Protein AF-A0AAD7ILQ7-F1 (afdb_monomer)

Mean predicted aligned error: 7.78 Å

Foldseek 3Di:
DDDDDDDDPPDLPCPCVVPPPPDAFAPVVLLVVLLVLLVLQLAQHPLQPSHHDPVQSCCCVVVVDGVVVVPDDGDPDDNDPVSSVVSSVVCVVVNPDDGPDHDDWDDPDVPDTD

Secondary structure (DSSP, 8-state):
--------S-----HHHHH-TT----HHHHHHHHHHHHHHHHHSS-TTT----HHHHHHHHHHSS--TTTT----SSPP-HHHHHHHHHHHHHTS----S------EEETTEE-

Structure (mmCIF, N/CA/C/O backbone):
data_AF-A0AAD7ILQ7-F1
#
_entry.id   AF-A0AAD7ILQ7-F1
#
loop_
_atom_site.group_PDB
_atom_site.id
_atom_site.type_symbol
_atom_site.label_atom_id
_atom_site.label_alt_id
_atom_site.label_comp_id
_atom_site.label_asym_id
_atom_site.label_entity_id
_atom_site.label_seq_id
_atom_site.pdbx_PDB_ins_code
_atom_site.Cartn_x
_atom_site.Cartn_y
_atom_site.Cartn_z
_atom_site.occupancy
_atom_site.B_iso_or_equiv
_atom_site.auth_seq_id
_atom_site.auth_comp_id
_atom_site.auth_asym_id
_atom_site.auth_atom_id
_atom_site.pdbx_PDB_model_num
ATOM 1 N N . MET A 1 1 ? 18.302 -33.606 17.276 1.00 33.81 1 MET A N 1
ATOM 2 C CA . MET A 1 1 ? 18.986 -32.452 17.906 1.00 33.81 1 MET A CA 1
ATOM 3 C C . MET A 1 1 ? 19.816 -31.804 16.809 1.00 33.81 1 MET A C 1
ATOM 5 O O . MET A 1 1 ? 20.534 -32.543 16.161 1.00 33.81 1 MET A O 1
ATOM 9 N N . GLN A 1 2 ? 19.741 -30.528 16.449 1.00 31.45 2 GLN A N 1
ATOM 10 C CA . GLN A 1 2 ? 19.143 -29.335 17.047 1.00 31.45 2 GLN A CA 1
ATOM 11 C C . GLN A 1 2 ? 19.063 -28.285 15.910 1.00 31.45 2 GLN A C 1
ATOM 13 O O . GLN A 1 2 ? 20.000 -28.164 15.128 1.00 31.45 2 GLN A O 1
ATOM 18 N N . ARG A 1 3 ? 17.969 -27.529 15.820 1.00 46.41 3 ARG A N 1
ATOM 19 C CA . ARG A 1 3 ? 17.893 -26.176 15.216 1.00 46.41 3 ARG A CA 1
ATOM 20 C C . ARG A 1 3 ? 17.787 -25.197 16.416 1.00 46.41 3 ARG A C 1
ATOM 22 O O . ARG A 1 3 ? 17.187 -25.670 17.387 1.00 46.41 3 ARG A O 1
ATOM 29 N N . PRO A 1 4 ? 18.189 -23.895 16.438 1.00 62.78 4 PRO A N 1
ATOM 30 C CA . PRO A 1 4 ? 18.890 -22.944 15.526 1.00 62.78 4 PRO A CA 1
ATOM 31 C C . PRO A 1 4 ? 20.065 -22.215 16.293 1.00 62.78 4 PRO A C 1
ATOM 33 O O . PRO A 1 4 ? 20.644 -22.938 17.106 1.00 62.78 4 PRO A O 1
ATOM 36 N N . PRO A 1 5 ? 20.494 -20.918 16.116 1.00 47.28 5 PRO A N 1
ATOM 37 C CA . PRO A 1 5 ? 19.736 -19.640 15.988 1.00 47.28 5 PRO A CA 1
ATOM 38 C C . PRO A 1 5 ? 20.143 -18.711 14.805 1.00 47.28 5 PRO A C 1
ATOM 40 O O . PRO A 1 5 ? 21.289 -18.672 14.374 1.00 47.28 5 PRO A O 1
ATOM 43 N N . ASP A 1 6 ? 19.168 -17.944 14.311 1.00 43.38 6 ASP A N 1
ATOM 44 C CA . ASP A 1 6 ? 19.284 -16.596 13.724 1.00 43.38 6 ASP A CA 1
ATOM 45 C C . ASP A 1 6 ? 20.265 -16.356 12.562 1.00 43.38 6 ASP A C 1
ATOM 47 O O . ASP A 1 6 ? 21.294 -15.692 12.688 1.00 43.38 6 ASP A O 1
ATOM 51 N N . THR A 1 7 ? 19.875 -16.779 11.357 1.00 41.81 7 THR A N 1
ATOM 52 C CA . THR A 1 7 ? 20.405 -16.168 10.130 1.00 41.81 7 THR A CA 1
ATOM 53 C C . THR A 1 7 ? 19.629 -14.885 9.848 1.00 41.81 7 THR A C 1
ATOM 55 O O . THR A 1 7 ? 18.550 -14.916 9.268 1.00 41.81 7 THR A O 1
ATOM 58 N N . LEU A 1 8 ? 20.183 -13.783 10.355 1.00 40.56 8 LEU A N 1
ATOM 59 C CA . LEU A 1 8 ? 20.241 -12.456 9.737 1.00 40.56 8 LEU A CA 1
ATOM 60 C C . LEU A 1 8 ? 19.061 -12.075 8.826 1.00 40.56 8 LEU A C 1
ATOM 62 O O . LEU A 1 8 ? 18.942 -12.522 7.686 1.00 40.56 8 LEU A O 1
ATOM 66 N N . CYS A 1 9 ? 18.263 -11.124 9.306 1.00 32.97 9 CYS A N 1
ATOM 67 C CA . CYS A 1 9 ? 17.429 -10.259 8.482 1.00 32.97 9 CYS A CA 1
ATOM 68 C C . CYS A 1 9 ? 18.305 -9.467 7.490 1.00 32.97 9 CYS A C 1
ATOM 70 O O . CYS A 1 9 ? 18.649 -8.320 7.745 1.00 32.97 9 CYS A O 1
ATOM 72 N N . THR A 1 10 ? 18.685 -10.079 6.370 1.00 33.31 10 THR A N 1
ATOM 73 C CA . THR A 1 10 ? 19.250 -9.404 5.193 1.00 33.31 10 THR A CA 1
ATOM 74 C C . THR A 1 10 ? 18.723 -10.081 3.933 1.00 33.31 10 THR A C 1
ATOM 76 O O . THR A 1 10 ? 19.450 -10.799 3.257 1.00 33.31 10 THR A O 1
ATOM 79 N N . THR A 1 11 ? 17.440 -9.895 3.632 1.00 36.75 11 THR A N 1
ATOM 80 C CA . THR A 1 11 ? 16.940 -9.991 2.253 1.00 36.75 11 THR A CA 1
ATOM 81 C C . THR A 1 11 ? 15.775 -9.018 2.117 1.00 36.75 11 THR A C 1
ATOM 83 O O . THR A 1 11 ? 14.635 -9.348 2.441 1.00 36.75 11 THR A O 1
ATOM 86 N N . ASP A 1 12 ? 16.058 -7.796 1.663 1.00 42.38 12 ASP A N 1
ATOM 87 C CA . ASP A 1 12 ? 15.041 -6.978 1.002 1.00 42.38 12 ASP A CA 1
ATOM 88 C C . ASP A 1 12 ? 14.476 -7.856 -0.114 1.00 42.38 12 ASP A C 1
ATOM 90 O O . ASP A 1 12 ? 15.229 -8.279 -0.987 1.00 42.38 12 ASP A O 1
ATOM 94 N N . SER A 1 13 ? 13.213 -8.274 -0.021 1.00 48.84 13 SER A N 1
ATOM 95 C CA . SER A 1 13 ? 12.695 -9.325 -0.899 1.00 48.84 13 SER A CA 1
ATOM 96 C C . SER A 1 13 ? 12.658 -8.829 -2.353 1.00 48.84 13 SER A C 1
ATOM 98 O O . SER A 1 13 ? 11.776 -8.040 -2.703 1.00 48.84 13 SER A O 1
ATOM 100 N N . PRO A 1 14 ? 13.565 -9.293 -3.235 1.00 66.81 14 PRO A N 1
ATOM 101 C CA . PRO A 1 14 ? 13.706 -8.801 -4.590 1.00 66.81 14 PRO A CA 1
ATOM 102 C C . PRO A 1 14 ? 12.970 -9.751 -5.542 1.00 66.81 14 PRO A C 1
ATOM 104 O O . PRO A 1 14 ? 13.487 -10.053 -6.604 1.00 66.81 14 PRO A O 1
ATOM 107 N N . ILE A 1 15 ? 11.804 -10.309 -5.177 1.00 80.62 15 ILE A N 1
ATOM 108 C CA . ILE A 1 15 ? 11.181 -11.401 -5.961 1.00 80.62 15 ILE A CA 1
ATOM 109 C C . ILE A 1 15 ? 10.945 -10.968 -7.409 1.00 80.62 15 ILE A C 1
ATOM 111 O O . ILE A 1 15 ? 11.383 -11.657 -8.327 1.00 80.62 15 ILE A O 1
ATOM 115 N N . SER A 1 16 ? 10.333 -9.802 -7.630 1.00 87.62 16 SER A N 1
ATOM 116 C CA . SER A 1 16 ? 10.159 -9.271 -8.985 1.00 87.62 16 SER A CA 1
ATOM 117 C C . SER A 1 16 ? 11.500 -8.960 -9.657 1.00 87.62 16 SER A C 1
ATOM 119 O O . SER A 1 16 ? 11.643 -9.236 -10.839 1.00 87.62 16 SER A O 1
ATOM 121 N N . LEU A 1 17 ? 12.502 -8.460 -8.923 1.00 88.12 17 LEU A N 1
ATOM 122 C CA . LEU A 1 17 ? 13.847 -8.209 -9.470 1.00 88.12 17 LEU A CA 1
ATOM 123 C C . LEU A 1 17 ? 14.548 -9.511 -9.895 1.00 88.12 17 LEU A C 1
ATOM 125 O O . LEU A 1 17 ? 15.270 -9.536 -10.882 1.00 88.12 17 LEU A O 1
ATOM 129 N N . ALA A 1 18 ? 14.325 -10.596 -9.156 1.00 88.94 18 ALA A N 1
ATOM 130 C CA . ALA A 1 18 ? 14.941 -11.896 -9.378 1.00 88.94 18 ALA A CA 1
ATOM 131 C C . ALA A 1 18 ? 14.229 -12.728 -10.454 1.00 88.94 18 ALA A C 1
ATOM 133 O O . ALA A 1 18 ? 14.818 -13.670 -10.978 1.00 88.94 18 ALA A O 1
ATOM 134 N N . THR A 1 19 ? 12.963 -12.428 -10.759 1.00 92.19 19 THR A N 1
ATOM 135 C CA . THR A 1 19 ? 12.118 -13.293 -11.602 1.00 92.19 19 THR A CA 1
ATOM 136 C C . THR A 1 19 ? 11.534 -12.601 -12.828 1.00 92.19 19 THR A C 1
ATOM 138 O O . THR A 1 19 ? 11.151 -13.290 -13.771 1.00 92.19 19 THR A O 1
ATOM 141 N N . ASN A 1 20 ? 11.486 -11.265 -12.857 1.00 89.94 20 ASN A N 1
ATOM 142 C CA . ASN A 1 20 ? 10.992 -10.504 -13.997 1.00 89.94 20 ASN A CA 1
ATOM 143 C C . ASN A 1 20 ? 12.149 -9.767 -14.699 1.00 89.94 20 ASN A C 1
ATOM 145 O O . ASN A 1 20 ? 12.580 -8.720 -14.212 1.00 89.94 20 ASN A O 1
ATOM 149 N N . PRO A 1 21 ? 12.624 -10.250 -15.864 1.00 89.88 21 PRO A N 1
ATOM 150 C CA . PRO A 1 21 ? 13.683 -9.575 -16.617 1.00 89.88 21 PRO A CA 1
ATOM 151 C C . PRO A 1 21 ? 13.251 -8.210 -17.182 1.00 89.88 21 PRO A C 1
ATOM 153 O O . PRO A 1 21 ? 14.106 -7.400 -17.520 1.00 89.88 21 PRO A O 1
ATOM 156 N N . ASN A 1 22 ? 11.944 -7.938 -17.257 1.00 88.75 22 ASN A N 1
ATOM 157 C CA . ASN A 1 22 ? 11.361 -6.697 -17.773 1.00 88.75 22 ASN A CA 1
ATOM 158 C C . ASN A 1 22 ? 10.717 -5.882 -16.640 1.00 88.75 22 ASN A C 1
ATOM 160 O O . ASN A 1 22 ? 9.572 -5.440 -16.747 1.00 88.75 22 ASN A O 1
ATOM 164 N N . ILE A 1 23 ? 11.398 -5.769 -15.500 1.00 87.81 23 ILE A N 1
ATOM 165 C CA . ILE A 1 23 ? 10.835 -5.098 -14.330 1.00 87.81 23 ILE A CA 1
ATOM 166 C C . ILE A 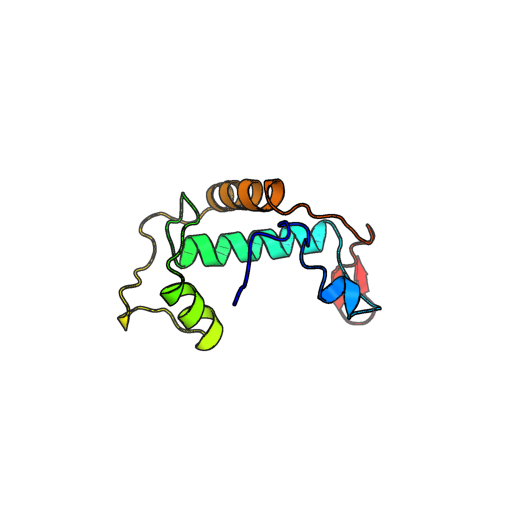1 23 ? 10.710 -3.581 -14.527 1.00 87.81 23 ILE A C 1
ATOM 168 O O . ILE A 1 23 ? 11.660 -2.892 -14.903 1.00 87.81 23 ILE A O 1
ATOM 172 N N . THR A 1 24 ? 9.539 -3.050 -14.168 1.00 88.56 24 THR A N 1
ATOM 173 C CA . THR A 1 24 ? 9.336 -1.612 -13.985 1.00 88.56 24 THR A CA 1
ATOM 174 C C . THR A 1 24 ? 9.399 -1.252 -12.501 1.00 88.56 24 THR A C 1
ATOM 176 O O . THR A 1 24 ? 8.495 -1.604 -11.747 1.00 88.56 24 THR A O 1
ATOM 179 N N . ASN A 1 25 ? 10.482 -0.602 -12.064 1.00 88.38 25 ASN A N 1
ATOM 180 C CA . ASN A 1 25 ? 10.685 -0.182 -10.673 1.00 88.38 25 ASN A CA 1
ATOM 181 C C . ASN A 1 25 ? 11.408 1.175 -10.629 1.00 88.38 25 ASN A C 1
ATOM 183 O O . ASN A 1 25 ? 12.634 1.252 -10.503 1.00 88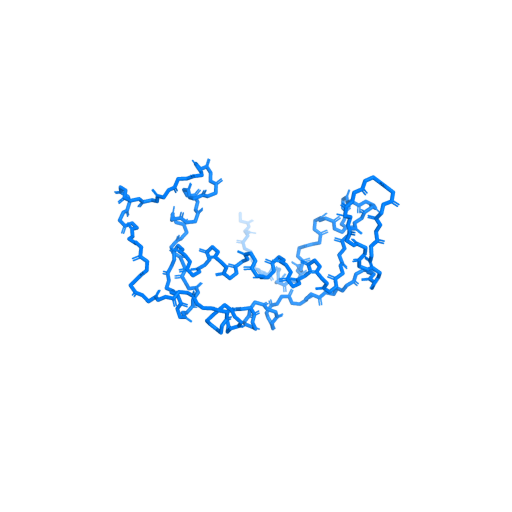.38 25 ASN A O 1
ATOM 187 N N . THR A 1 26 ? 10.623 2.242 -10.770 1.00 89.44 26 THR A N 1
ATOM 188 C CA . THR A 1 26 ? 11.085 3.639 -10.766 1.00 89.44 26 THR A CA 1
ATOM 189 C C . THR A 1 26 ? 10.552 4.389 -9.537 1.00 89.44 26 THR A C 1
ATOM 191 O O . THR A 1 26 ? 9.721 3.833 -8.804 1.00 89.44 26 THR A O 1
ATOM 194 N N . PRO A 1 27 ? 11.010 5.629 -9.266 1.00 90.00 27 PRO A N 1
ATOM 195 C CA . PRO A 1 27 ? 10.458 6.454 -8.190 1.00 90.00 27 PRO A CA 1
ATOM 196 C C . PRO A 1 27 ? 8.930 6.592 -8.247 1.00 90.00 27 PRO A C 1
ATOM 198 O O . PRO A 1 27 ? 8.281 6.497 -7.204 1.00 90.00 27 PRO A O 1
ATOM 201 N N . LYS A 1 28 ? 8.334 6.705 -9.439 1.00 89.50 28 LYS A N 1
ATOM 202 C CA . LYS A 1 28 ? 6.876 6.685 -9.632 1.00 89.50 28 LYS A CA 1
ATOM 203 C C . LYS A 1 28 ? 6.221 5.393 -9.150 1.00 89.50 28 LYS A C 1
ATOM 205 O O . LYS A 1 28 ? 5.267 5.468 -8.377 1.00 89.50 28 LYS A O 1
ATOM 210 N N . GLU A 1 29 ? 6.678 4.207 -9.571 1.00 90.56 29 GLU A N 1
ATOM 211 C CA . GLU A 1 29 ? 6.079 2.946 -9.092 1.00 90.56 29 GLU A CA 1
ATOM 212 C C . GLU A 1 29 ? 6.260 2.786 -7.585 1.00 90.56 29 GLU A C 1
ATOM 214 O O . GLU A 1 29 ? 5.384 2.240 -6.914 1.00 90.56 29 GLU A O 1
ATOM 219 N N . PHE A 1 30 ? 7.374 3.268 -7.038 1.00 92.62 30 PHE A N 1
ATOM 220 C CA . PHE A 1 30 ? 7.597 3.242 -5.602 1.00 92.62 30 PHE A CA 1
ATOM 221 C C . PHE A 1 30 ? 6.633 4.159 -4.847 1.00 92.62 30 PHE A C 1
ATOM 223 O O . PHE A 1 30 ? 6.021 3.713 -3.874 1.00 92.62 30 PHE A O 1
ATOM 230 N N . LEU A 1 31 ? 6.419 5.386 -5.328 1.00 92.75 31 LEU A N 1
ATOM 231 C CA . LEU A 1 31 ? 5.416 6.299 -4.783 1.00 92.75 31 LEU A CA 1
ATOM 232 C C . LEU A 1 31 ? 4.014 5.675 -4.836 1.00 92.75 31 LEU A C 1
ATOM 234 O O . LEU A 1 31 ? 3.316 5.652 -3.824 1.00 92.75 31 LEU A O 1
ATOM 238 N N . LEU A 1 32 ? 3.614 5.114 -5.983 1.00 93.56 32 LEU A N 1
ATOM 239 C CA . LEU A 1 32 ? 2.294 4.497 -6.158 1.00 93.56 32 LEU A CA 1
ATOM 240 C C . LEU A 1 32 ? 2.084 3.302 -5.222 1.00 93.56 32 LEU A C 1
ATOM 242 O O . LEU A 1 32 ? 1.093 3.269 -4.498 1.00 93.56 32 LEU A O 1
ATOM 246 N N . ARG A 1 33 ? 3.036 2.365 -5.155 1.00 95.31 33 ARG A N 1
ATOM 247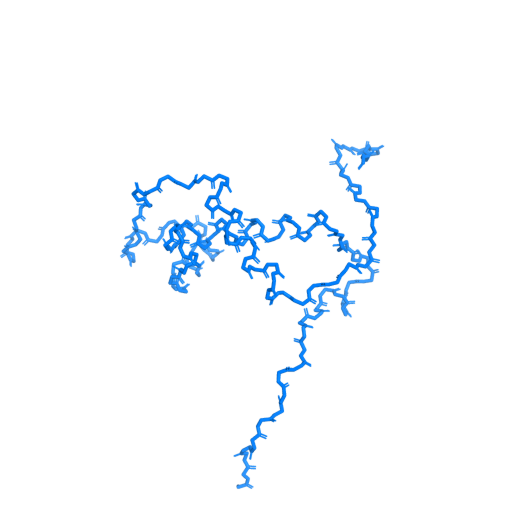 C CA . ARG A 1 33 ? 2.945 1.189 -4.269 1.00 95.31 33 ARG A CA 1
ATOM 248 C C . ARG A 1 33 ? 2.930 1.573 -2.791 1.00 95.31 33 ARG A C 1
ATOM 250 O O . ARG A 1 33 ? 2.228 0.953 -1.989 1.00 95.31 33 ARG A O 1
ATOM 257 N N . THR A 1 34 ? 3.700 2.594 -2.419 1.00 97.06 34 THR A N 1
ATOM 258 C CA . THR A 1 34 ? 3.711 3.134 -1.052 1.00 97.06 34 THR A CA 1
ATOM 259 C C . THR A 1 34 ? 2.358 3.761 -0.720 1.00 97.06 34 THR A C 1
ATOM 261 O O . THR A 1 34 ? 1.802 3.498 0.346 1.00 97.06 34 THR A O 1
ATOM 264 N N . ARG A 1 35 ? 1.772 4.507 -1.658 1.00 97.06 35 ARG A N 1
ATOM 265 C CA . ARG A 1 35 ? 0.458 5.132 -1.502 1.00 97.06 35 ARG A CA 1
ATOM 266 C C . ARG A 1 35 ? -0.689 4.123 -1.454 1.00 97.06 35 ARG A C 1
ATOM 268 O O . ARG A 1 35 ? -1.597 4.235 -0.640 1.00 97.06 35 ARG A O 1
ATOM 275 N N . GLU A 1 36 ? -0.648 3.084 -2.275 1.00 97.75 36 GLU A N 1
ATOM 276 C CA . GLU A 1 36 ? -1.580 1.953 -2.175 1.00 97.75 36 GLU A CA 1
ATOM 277 C C . GLU A 1 36 ? -1.469 1.263 -0.811 1.00 97.75 36 GLU A C 1
ATOM 279 O O . GLU A 1 36 ? -2.480 0.879 -0.213 1.00 97.75 36 GLU A O 1
ATOM 284 N N . SER A 1 37 ? -0.246 1.182 -0.279 1.00 97.56 37 SER A N 1
ATOM 285 C CA . SER A 1 37 ? 0.004 0.644 1.055 1.00 97.56 37 SER A CA 1
ATOM 286 C C . SER A 1 37 ? -0.580 1.513 2.164 1.00 97.56 37 SER A C 1
ATOM 288 O O . SER A 1 37 ? -1.257 0.996 3.057 1.00 97.56 37 SER A O 1
ATOM 290 N N . SER A 1 38 ? -0.406 2.834 2.089 1.00 97.75 38 SER A N 1
ATOM 291 C CA . SER A 1 38 ? -1.027 3.762 3.038 1.00 97.75 38 SER A CA 1
ATOM 292 C C . SER A 1 38 ? -2.559 3.704 2.974 1.00 97.75 38 SER A C 1
ATOM 294 O O . SER A 1 38 ? -3.215 3.748 4.019 1.00 97.75 38 SER A O 1
ATOM 296 N N . PHE A 1 39 ? -3.152 3.494 1.793 1.00 97.38 39 PHE A N 1
ATOM 297 C CA . PHE A 1 39 ? -4.601 3.343 1.646 1.00 97.38 39 PHE A CA 1
ATOM 298 C C . PHE A 1 39 ? -5.165 2.139 2.397 1.00 97.38 39 PHE A C 1
ATOM 300 O O . PHE A 1 39 ? -6.062 2.318 3.224 1.00 97.38 39 PHE A O 1
ATOM 307 N N . TYR A 1 40 ? -4.678 0.917 2.152 1.00 97.56 40 TYR A N 1
ATOM 308 C CA . TYR A 1 40 ? -5.278 -0.240 2.826 1.00 97.56 40 TYR A CA 1
ATOM 309 C C . TYR A 1 40 ? -5.008 -0.225 4.337 1.00 97.56 40 TYR A C 1
ATOM 311 O O . TYR A 1 40 ? -5.856 -0.672 5.109 1.00 97.56 40 TYR A O 1
ATOM 319 N N . LEU A 1 41 ? -3.875 0.331 4.781 1.00 97.69 41 LEU A N 1
ATOM 320 C CA . LEU A 1 41 ? -3.541 0.459 6.202 1.00 97.69 41 LEU A CA 1
ATOM 321 C C . LEU A 1 41 ? -4.448 1.456 6.934 1.00 97.69 41 LEU A C 1
ATOM 323 O O . LEU A 1 41 ? -4.919 1.170 8.036 1.00 97.69 41 LEU A O 1
ATOM 327 N N . THR A 1 42 ? -4.721 2.610 6.325 1.00 96.56 42 THR A N 1
ATOM 328 C CA . THR A 1 42 ? -5.606 3.625 6.916 1.00 96.56 42 THR A CA 1
ATOM 329 C C . THR A 1 42 ? -7.078 3.232 6.825 1.00 96.56 42 THR A C 1
ATOM 331 O O . THR A 1 42 ? -7.836 3.479 7.763 1.00 96.56 42 THR A O 1
ATOM 334 N N . LEU A 1 43 ? -7.492 2.572 5.739 1.00 96.88 43 LEU A N 1
ATOM 335 C CA . LEU A 1 43 ? -8.877 2.146 5.535 1.00 96.88 43 LEU A CA 1
ATOM 336 C C . LEU A 1 43 ? -9.263 0.958 6.423 1.00 96.88 43 LEU A C 1
ATOM 338 O O . LEU A 1 43 ? -10.366 0.929 6.972 1.00 96.88 43 LEU A O 1
ATOM 342 N N . MET A 1 44 ? -8.374 -0.028 6.559 1.00 97.94 44 MET A N 1
ATOM 343 C CA . MET A 1 44 ? -8.625 -1.244 7.343 1.00 97.94 44 MET A CA 1
ATOM 344 C C . MET A 1 44 ? -8.137 -1.130 8.786 1.00 97.94 44 MET A C 1
ATOM 346 O O . MET A 1 44 ? -8.214 -2.103 9.530 1.00 97.94 44 MET A O 1
ATOM 350 N N . GLY A 1 45 ? -7.631 0.028 9.198 1.00 94.88 45 GLY A N 1
ATOM 351 C CA . GLY A 1 45 ? -6.968 0.204 10.479 1.00 94.88 45 GLY A CA 1
ATOM 352 C C . GLY A 1 45 ? -7.227 1.556 11.114 1.00 94.88 45 GLY A C 1
ATOM 353 O O . GLY A 1 45 ? -8.307 2.138 11.010 1.00 94.88 45 GLY A O 1
ATOM 354 N N . ASN A 1 46 ? -6.218 2.038 11.829 1.00 93.44 46 ASN A N 1
ATOM 355 C CA . ASN A 1 46 ? -6.221 3.381 12.374 1.00 93.44 46 ASN A CA 1
ATOM 356 C C . ASN A 1 46 ? -5.736 4.376 11.296 1.00 93.44 46 ASN A C 1
ATOM 358 O O . ASN A 1 46 ? -4.599 4.249 10.837 1.00 93.44 46 ASN A O 1
ATOM 362 N N . PRO A 1 47 ? -6.542 5.388 10.927 1.00 92.38 47 PRO A N 1
ATOM 363 C CA . PRO A 1 47 ? -6.204 6.328 9.857 1.00 92.38 47 PRO A CA 1
ATOM 364 C C . PRO A 1 47 ? -5.047 7.281 10.196 1.00 92.38 47 PRO A C 1
ATOM 366 O O . PRO A 1 47 ? -4.550 7.954 9.304 1.00 92.38 47 PRO A O 1
ATOM 369 N N . ILE A 1 48 ? -4.625 7.355 11.464 1.00 90.88 48 ILE A N 1
ATOM 370 C CA . ILE A 1 48 ? -3.514 8.198 11.929 1.00 90.88 48 ILE A CA 1
ATOM 371 C C . ILE A 1 48 ? -2.222 7.385 12.046 1.00 90.88 48 ILE A C 1
ATOM 373 O O . ILE A 1 48 ? -1.159 7.875 11.688 1.00 90.88 48 ILE A O 1
ATOM 377 N N . THR A 1 49 ? -2.293 6.154 12.564 1.00 92.75 49 THR A N 1
ATOM 378 C CA . THR A 1 49 ? -1.088 5.338 12.808 1.00 92.75 49 THR A CA 1
ATOM 379 C C . THR A 1 49 ? -0.778 4.341 11.696 1.00 92.75 49 THR A C 1
ATOM 381 O O . THR A 1 49 ? 0.295 3.746 11.710 1.00 92.75 49 THR A O 1
ATOM 384 N N . GLY A 1 50 ? -1.710 4.097 10.767 1.00 93.56 50 GLY A N 1
ATOM 385 C CA . GLY A 1 50 ? -1.541 3.103 9.703 1.00 93.56 50 GLY A CA 1
ATOM 386 C C . GLY A 1 50 ? -1.457 1.665 10.223 1.00 93.56 50 GLY A C 1
ATOM 387 O O . GLY A 1 50 ? -0.958 0.781 9.536 1.00 93.56 50 GLY A O 1
ATOM 388 N N . VAL A 1 51 ? -1.919 1.399 11.448 1.00 95.88 51 VAL A N 1
ATOM 389 C CA . VAL A 1 51 ? -1.937 0.044 12.014 1.00 95.88 51 VAL A CA 1
ATOM 390 C C . VAL A 1 51 ? -3.284 -0.604 11.717 1.00 95.88 51 VAL A C 1
ATOM 392 O O . VAL A 1 51 ? -4.307 -0.193 12.270 1.00 95.88 51 VAL A O 1
ATOM 395 N N . ALA A 1 52 ? -3.278 -1.634 10.870 1.00 97.31 52 ALA A N 1
ATOM 396 C CA . ALA A 1 52 ? -4.464 -2.399 10.491 1.00 97.31 52 ALA A CA 1
ATOM 397 C C . ALA A 1 52 ? -4.431 -3.836 11.046 1.00 97.31 52 ALA A C 1
ATOM 399 O O . ALA A 1 52 ? -3.393 -4.503 10.973 1.00 97.31 52 ALA A O 1
ATOM 400 N N . PRO A 1 53 ? -5.554 -4.370 11.567 1.00 98.06 53 PRO A N 1
ATOM 401 C CA . PRO A 1 53 ? -5.661 -5.785 11.898 1.00 98.06 53 PRO A CA 1
ATOM 402 C C . PRO A 1 53 ? -5.485 -6.653 10.649 1.00 98.06 53 PRO A C 1
ATOM 404 O O . PRO A 1 53 ? -6.219 -6.498 9.672 1.00 98.06 53 PRO A O 1
ATOM 407 N N . LYS A 1 54 ? -4.568 -7.629 10.706 1.00 98.06 54 LYS A N 1
ATOM 408 C CA . LYS A 1 54 ? -4.297 -8.551 9.585 1.00 98.06 54 LYS A CA 1
ATOM 409 C C . LYS A 1 54 ? -5.568 -9.202 9.037 1.00 98.06 54 LYS A C 1
ATOM 411 O O . LYS A 1 54 ? -5.748 -9.243 7.830 1.00 98.06 54 LYS A O 1
ATOM 416 N N . LYS A 1 55 ? -6.487 -9.607 9.922 1.00 98.12 55 LYS A N 1
ATOM 417 C CA . LYS A 1 55 ? -7.780 -10.203 9.551 1.00 98.12 55 LYS A CA 1
ATOM 418 C C . LYS A 1 55 ? -8.601 -9.310 8.610 1.00 98.12 55 LYS A C 1
ATOM 420 O O . LYS A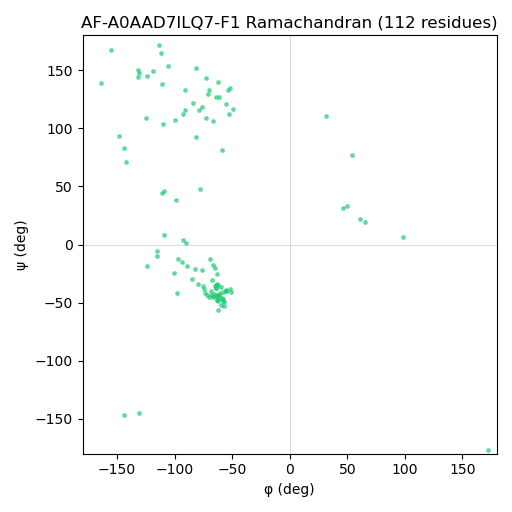 1 55 ? -9.229 -9.818 7.691 1.00 98.12 55 LYS A O 1
ATOM 425 N N . PHE A 1 56 ? -8.611 -7.993 8.829 1.00 98.50 56 PHE A N 1
ATOM 426 C CA . PHE A 1 56 ? -9.373 -7.068 7.982 1.00 98.50 56 PHE A CA 1
ATOM 427 C C . PHE A 1 56 ? -8.725 -6.910 6.611 1.00 98.50 56 PHE A C 1
ATOM 429 O O . PHE A 1 56 ? -9.415 -6.980 5.600 1.00 98.50 56 PHE A O 1
ATOM 436 N N . VAL A 1 57 ? -7.398 -6.771 6.582 1.00 98.50 57 VAL A N 1
ATOM 437 C CA . VAL A 1 57 ? -6.625 -6.688 5.337 1.00 98.50 57 VAL A CA 1
ATOM 438 C C . VAL A 1 57 ? -6.776 -7.973 4.515 1.00 98.50 57 VAL A C 1
ATOM 440 O O . VAL A 1 57 ? -7.012 -7.906 3.315 1.00 98.50 57 VAL A O 1
ATOM 443 N N . GLU A 1 58 ? -6.712 -9.145 5.150 1.00 98.50 58 GLU A N 1
ATOM 444 C CA . GLU A 1 58 ? -6.885 -10.435 4.474 1.00 98.50 58 GLU A CA 1
ATOM 445 C C . GLU A 1 58 ? -8.260 -10.574 3.820 1.00 98.50 58 GLU A C 1
ATOM 447 O O . GLU A 1 58 ? -8.328 -10.969 2.660 1.00 98.50 58 GLU A O 1
ATOM 452 N N . ILE A 1 59 ? -9.338 -10.224 4.525 1.00 98.56 59 ILE A N 1
ATOM 453 C CA . ILE A 1 59 ? -10.697 -10.259 3.965 1.00 98.56 59 ILE A CA 1
ATOM 454 C C . ILE A 1 59 ? -10.823 -9.265 2.813 1.00 98.56 59 ILE A C 1
ATOM 456 O O . ILE A 1 59 ? -11.331 -9.619 1.752 1.00 98.56 59 ILE A O 1
ATOM 460 N N . PHE A 1 60 ? -10.306 -8.046 2.986 1.00 98.44 60 PHE A N 1
ATOM 461 C CA . PHE A 1 60 ? -10.369 -7.023 1.949 1.00 98.44 60 PHE A CA 1
ATOM 462 C C . PHE A 1 60 ? -9.688 -7.469 0.650 1.00 98.44 60 PHE A C 1
ATOM 464 O O . PHE A 1 60 ? -10.282 -7.339 -0.412 1.00 98.44 60 PHE A O 1
ATOM 471 N N . PHE A 1 61 ? -8.487 -8.048 0.721 1.00 98.50 61 PHE A N 1
ATOM 472 C CA . PHE A 1 61 ? -7.767 -8.489 -0.477 1.00 98.50 61 PHE A CA 1
ATOM 473 C C . PHE A 1 61 ? -8.251 -9.830 -1.042 1.00 98.50 61 PHE A C 1
ATOM 475 O O . PHE A 1 61 ? -8.184 -10.031 -2.250 1.00 98.50 61 PHE A O 1
ATOM 482 N N . ARG A 1 62 ? -8.693 -10.777 -0.204 1.00 98.50 62 ARG A N 1
ATOM 483 C CA . ARG A 1 62 ? -9.096 -12.119 -0.672 1.00 98.50 62 ARG A CA 1
ATOM 484 C C . ARG A 1 62 ? -10.540 -12.185 -1.147 1.00 98.50 62 ARG A C 1
ATOM 486 O O . ARG A 1 62 ? -10.851 -13.031 -1.978 1.00 98.50 62 ARG A O 1
ATOM 493 N N . GLU A 1 63 ? -11.408 -11.350 -0.588 1.00 98.44 63 GLU A N 1
ATOM 494 C CA . GLU A 1 63 ? -12.847 -11.373 -0.863 1.00 98.44 63 GLU A CA 1
ATOM 495 C C . GLU A 1 63 ? -13.339 -10.094 -1.550 1.00 98.44 63 GLU A C 1
ATOM 497 O O . GLU A 1 63 ? -14.521 -10.014 -1.870 1.00 98.44 63 GLU A O 1
ATOM 502 N N . GLU A 1 64 ? -12.477 -9.082 -1.723 1.00 98.19 64 GLU A N 1
ATOM 503 C CA . GLU A 1 64 ? -12.858 -7.744 -2.211 1.00 98.19 64 GLU A CA 1
ATOM 504 C C . GLU A 1 64 ? -14.060 -7.159 -1.439 1.00 98.19 64 GLU A C 1
ATOM 506 O O . GLU A 1 64 ? -14.902 -6.432 -1.968 1.00 98.19 64 GLU A O 1
ATOM 511 N N . ARG A 1 65 ? -14.150 -7.494 -0.143 1.00 98.06 65 ARG A N 1
ATOM 512 C CA . ARG A 1 65 ? -15.298 -7.212 0.727 1.00 98.06 65 ARG A CA 1
ATOM 513 C C . ARG A 1 65 ? -14.882 -6.417 1.957 1.00 98.06 65 ARG A C 1
ATOM 515 O O . ARG A 1 65 ? -13.836 -6.649 2.558 1.00 98.06 65 ARG A O 1
ATOM 522 N N . LEU A 1 66 ? -15.763 -5.523 2.407 1.00 98.31 66 LEU A N 1
ATOM 523 C CA . LEU A 1 66 ? -15.602 -4.849 3.695 1.00 98.31 66 LEU A CA 1
ATOM 524 C C . LEU A 1 66 ? -15.854 -5.827 4.870 1.00 98.31 66 LEU A C 1
ATOM 526 O O . LEU A 1 66 ? -16.917 -6.464 4.905 1.00 98.31 66 LEU A O 1
ATOM 530 N N . PRO A 1 67 ? -14.948 -5.925 5.867 1.00 98.25 67 PRO A N 1
ATOM 531 C CA . PRO A 1 67 ? -15.036 -6.894 6.965 1.00 98.25 67 PRO A CA 1
ATOM 532 C C . PRO A 1 67 ? -16.043 -6.503 8.071 1.00 98.25 67 PRO A C 1
ATOM 534 O O . PRO A 1 67 ? -15.735 -6.504 9.264 1.00 98.25 67 PRO A O 1
ATOM 537 N N . ILE A 1 68 ? -17.260 -6.108 7.681 1.00 98.19 68 ILE A N 1
ATOM 538 C CA . ILE A 1 68 ? -18.297 -5.584 8.587 1.00 98.19 68 ILE A CA 1
ATOM 539 C C . ILE A 1 68 ? -18.714 -6.644 9.615 1.00 98.19 68 ILE A C 1
ATOM 541 O O . ILE A 1 68 ? -18.814 -6.341 10.804 1.00 98.19 68 ILE A O 1
ATOM 545 N N . ALA A 1 69 ? -18.913 -7.894 9.178 1.00 97.81 69 ALA A N 1
ATOM 546 C CA . ALA A 1 69 ? -19.267 -9.010 10.061 1.00 97.81 69 ALA A CA 1
ATOM 547 C C . ALA A 1 69 ? -18.157 -9.317 11.081 1.00 97.81 69 ALA A C 1
ATOM 549 O O . ALA A 1 69 ? -18.411 -9.821 12.172 1.00 97.81 69 ALA A O 1
ATOM 550 N N . GLU A 1 70 ? -16.918 -8.972 10.741 1.00 97.75 70 GLU A N 1
ATOM 551 C CA . GLU A 1 70 ? -15.730 -9.160 11.558 1.00 97.75 70 GLU A CA 1
ATOM 552 C C . GLU A 1 70 ? -15.429 -7.961 12.465 1.00 97.75 70 GLU A C 1
ATOM 554 O O . GLU A 1 70 ? -14.462 -8.001 13.228 1.00 97.75 70 GLU A O 1
ATOM 559 N N . GLY A 1 71 ? -16.278 -6.931 12.426 1.00 97.75 71 GLY A N 1
ATOM 560 C CA . GLY A 1 71 ? -16.219 -5.770 13.306 1.00 97.75 71 GLY A CA 1
ATOM 561 C C . GLY A 1 71 ? -15.534 -4.550 12.700 1.00 97.75 71 GLY A C 1
ATOM 562 O O . GLY A 1 71 ? -15.358 -3.557 13.411 1.00 97.75 71 GLY A O 1
ATOM 563 N N . TRP A 1 72 ? -15.168 -4.581 11.415 1.00 98.06 72 TRP A N 1
ATOM 564 C CA . TRP A 1 72 ? -14.710 -3.374 10.736 1.00 98.06 72 TRP A CA 1
ATOM 565 C C . TRP A 1 72 ? -15.826 -2.332 10.703 1.00 98.06 72 TRP A C 1
ATOM 567 O O . TRP A 1 72 ? -17.001 -2.632 10.473 1.00 98.06 72 TRP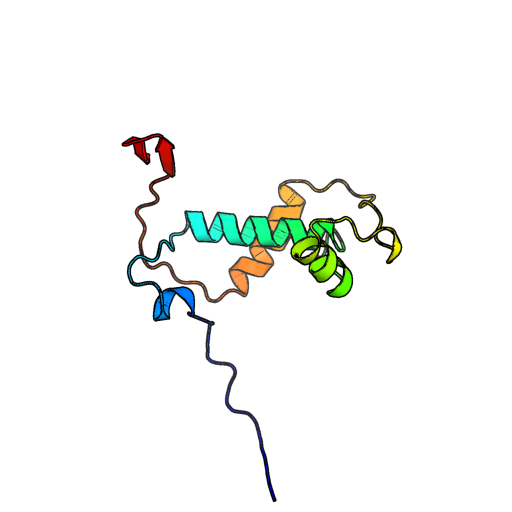 A O 1
ATOM 577 N N . LYS A 1 73 ? -15.436 -1.081 10.920 1.00 96.94 73 LYS A N 1
ATOM 578 C CA . LYS A 1 73 ? -16.300 0.086 10.794 1.00 96.94 73 LYS A CA 1
ATOM 579 C C . LYS A 1 73 ? -15.570 1.112 9.951 1.00 96.94 73 LYS A C 1
ATOM 581 O O . LYS A 1 73 ? -14.349 1.227 10.044 1.00 96.94 73 LYS A O 1
ATOM 586 N N . ARG A 1 74 ? -16.330 1.891 9.180 1.00 96.00 74 ARG A N 1
ATOM 587 C CA . ARG A 1 74 ? -15.787 3.047 8.464 1.00 96.00 74 ARG A CA 1
ATOM 588 C C . ARG A 1 74 ? -15.014 3.939 9.450 1.00 96.00 74 ARG A C 1
ATOM 590 O O . ARG A 1 74 ? -15.552 4.219 10.525 1.00 96.00 74 ARG A O 1
ATOM 597 N N . PRO A 1 75 ? -13.810 4.419 9.096 1.00 93.69 75 PRO A N 1
ATOM 598 C CA . PRO A 1 75 ? -13.097 5.391 9.912 1.00 93.69 75 PRO A CA 1
ATOM 599 C C . PRO A 1 75 ? -13.962 6.625 10.206 1.00 93.69 75 PRO A C 1
ATOM 601 O O . PRO A 1 75 ? -14.593 7.189 9.309 1.00 93.69 75 PRO A O 1
ATOM 604 N N . ASN A 1 76 ? -13.992 7.048 11.472 1.00 93.31 76 ASN A N 1
ATOM 605 C CA . ASN A 1 76 ? -14.684 8.277 11.882 1.00 93.31 76 ASN A CA 1
ATOM 606 C C . ASN A 1 76 ? -13.888 9.537 11.510 1.00 93.31 76 ASN A C 1
ATOM 608 O O . ASN A 1 76 ? -14.462 10.615 11.388 1.00 93.31 76 ASN A O 1
ATOM 612 N N . THR A 1 77 ? -12.577 9.392 11.320 1.00 93.50 77 THR A N 1
ATOM 613 C CA . THR A 1 77 ? -11.691 10.446 10.825 1.00 93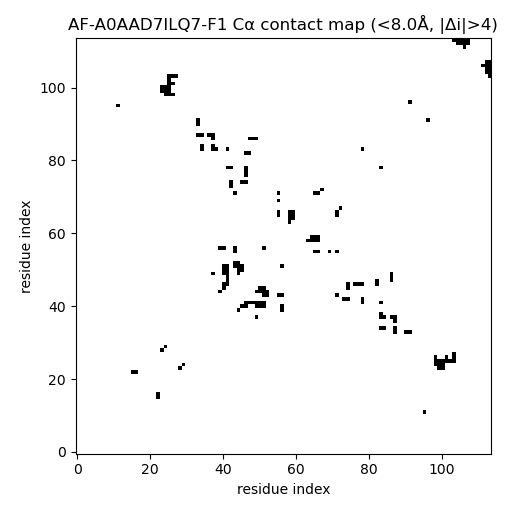.50 77 THR A CA 1
ATOM 614 C C . THR A 1 77 ? -11.612 10.361 9.307 1.00 93.50 77 THR A C 1
ATOM 616 O O . THR A 1 77 ? -11.417 9.279 8.751 1.00 93.50 77 THR A O 1
ATOM 619 N N . THR A 1 78 ? -11.747 11.501 8.632 1.00 94.69 78 THR A N 1
ATOM 620 C CA . THR A 1 78 ? -11.542 11.596 7.185 1.00 94.69 78 THR A CA 1
ATOM 621 C C . THR A 1 78 ? -10.091 11.273 6.840 1.00 94.69 78 THR A C 1
ATOM 623 O O . THR A 1 78 ? -9.179 11.891 7.382 1.00 94.69 78 THR A O 1
ATOM 626 N N . ILE A 1 79 ? -9.885 10.338 5.913 1.00 95.69 79 ILE A N 1
ATOM 627 C CA . ILE A 1 79 ? -8.569 10.064 5.331 1.00 95.69 79 ILE A CA 1
ATOM 628 C C . ILE A 1 79 ? -8.271 11.179 4.323 1.00 95.69 79 ILE A C 1
ATOM 630 O O . ILE A 1 79 ? -9.012 11.365 3.357 1.00 95.69 79 ILE A O 1
ATOM 634 N N . THR A 1 80 ? -7.212 11.944 4.571 1.00 94.88 80 THR A N 1
ATOM 635 C CA . THR A 1 80 ? -6.742 13.051 3.726 1.00 94.88 80 THR A CA 1
ATOM 636 C C . THR A 1 80 ? -5.400 12.708 3.086 1.00 94.88 80 THR A C 1
ATOM 638 O O . THR A 1 80 ? -4.701 11.800 3.538 1.00 94.88 80 THR A O 1
ATOM 641 N N . ALA A 1 81 ? -4.997 13.473 2.067 1.00 94.31 81 ALA A N 1
ATOM 642 C CA . ALA A 1 81 ? -3.658 13.349 1.491 1.00 94.31 81 ALA A CA 1
ATOM 643 C C . ALA A 1 81 ? -2.556 13.506 2.557 1.00 94.31 81 ALA A C 1
ATOM 645 O O . ALA A 1 81 ? -1.612 12.733 2.568 1.00 94.31 81 ALA A O 1
ATOM 646 N N . GLU A 1 82 ? -2.719 14.430 3.505 1.00 92.69 82 GLU A N 1
ATOM 647 C CA . GLU A 1 82 ? -1.769 14.639 4.606 1.00 92.69 82 GLU A CA 1
ATOM 648 C C . GLU A 1 82 ? -1.650 13.414 5.529 1.00 92.69 82 GLU A C 1
ATOM 650 O O . GLU A 1 82 ? -0.540 12.994 5.865 1.00 92.69 82 GLU A O 1
ATOM 655 N N . SER A 1 83 ? -2.780 12.788 5.890 1.00 90.31 83 SER A N 1
ATOM 656 C CA . SER A 1 83 ? -2.747 11.561 6.698 1.00 90.31 83 SER A CA 1
ATOM 657 C C . SER A 1 83 ? -2.070 10.402 5.964 1.00 90.31 83 SER A C 1
ATOM 659 O O . SER A 1 83 ? -1.359 9.623 6.590 1.00 90.31 83 SER A O 1
ATOM 661 N N . LEU A 1 84 ? -2.237 10.311 4.639 1.00 96.19 84 LEU A N 1
ATOM 662 C CA . LEU A 1 84 ? -1.583 9.285 3.827 1.00 96.19 84 LEU A CA 1
ATOM 663 C C . LEU A 1 84 ? -0.079 9.540 3.726 1.00 96.19 84 LEU A C 1
ATOM 665 O O . LEU A 1 84 ? 0.683 8.614 3.979 1.00 96.19 84 LEU A O 1
ATOM 669 N N . ASN A 1 85 ? 0.339 10.786 3.474 1.00 95.56 85 ASN A N 1
ATOM 670 C CA . ASN A 1 85 ? 1.751 11.170 3.393 1.00 95.56 85 ASN A CA 1
ATOM 671 C C . ASN A 1 85 ? 2.521 10.785 4.666 1.00 95.56 85 ASN A C 1
ATOM 673 O O . ASN A 1 85 ? 3.630 10.275 4.584 1.00 95.56 85 ASN A O 1
ATOM 677 N N . THR A 1 86 ? 1.909 10.946 5.845 1.00 95.31 86 THR A N 1
ATOM 678 C CA . THR A 1 86 ? 2.535 10.544 7.118 1.00 95.31 86 THR A CA 1
ATOM 679 C C . THR A 1 86 ? 2.840 9.041 7.157 1.00 95.31 86 THR A C 1
ATOM 681 O O . THR A 1 86 ? 3.896 8.622 7.627 1.00 95.31 86 THR A O 1
ATOM 684 N N . ILE A 1 87 ? 1.919 8.210 6.662 1.00 97.00 87 ILE A N 1
ATOM 685 C CA . ILE A 1 87 ? 2.114 6.756 6.591 1.00 97.00 87 ILE A CA 1
ATOM 686 C C . ILE A 1 87 ? 3.094 6.392 5.472 1.00 97.00 87 ILE A C 1
ATOM 688 O O . ILE A 1 87 ? 3.922 5.500 5.652 1.00 97.00 87 ILE A O 1
ATOM 692 N N . GLU A 1 88 ? 3.030 7.090 4.339 1.00 97.06 88 GLU A N 1
ATOM 693 C CA . GLU A 1 88 ? 3.965 6.935 3.225 1.00 97.06 88 GLU A CA 1
ATOM 694 C C . GLU A 1 88 ? 5.405 7.195 3.674 1.00 97.06 88 GLU A C 1
ATOM 696 O O . GLU A 1 88 ? 6.255 6.346 3.435 1.00 97.06 88 GLU A O 1
ATOM 701 N N . ASP A 1 89 ? 5.670 8.273 4.415 1.00 96.50 89 ASP A N 1
ATOM 702 C CA . ASP A 1 89 ? 7.000 8.586 4.952 1.00 96.50 89 ASP A CA 1
ATOM 703 C C . ASP A 1 89 ? 7.533 7.463 5.850 1.00 96.50 89 ASP A C 1
ATOM 705 O O . ASP A 1 89 ? 8.710 7.098 5.777 1.00 96.50 89 ASP A O 1
ATOM 709 N N . ILE A 1 90 ? 6.674 6.869 6.686 1.00 96.12 90 ILE A N 1
ATOM 710 C CA . ILE A 1 90 ? 7.054 5.722 7.520 1.00 96.12 90 ILE A CA 1
ATOM 711 C C . ILE A 1 90 ? 7.433 4.532 6.634 1.00 96.12 90 ILE A C 1
ATOM 713 O O . ILE A 1 90 ? 8.477 3.920 6.855 1.00 96.12 90 ILE A O 1
ATOM 717 N N . ILE A 1 91 ? 6.618 4.199 5.632 1.00 96.38 91 ILE A N 1
ATOM 718 C CA . ILE A 1 91 ? 6.884 3.074 4.727 1.00 96.38 91 ILE A CA 1
ATOM 719 C C . ILE A 1 91 ? 8.175 3.319 3.942 1.00 96.38 91 ILE A C 1
ATOM 721 O O . ILE A 1 91 ? 9.038 2.444 3.911 1.00 96.38 91 ILE A O 1
ATOM 725 N N . ILE A 1 92 ? 8.338 4.512 3.366 1.00 95.31 92 ILE A N 1
ATOM 726 C CA . ILE A 1 92 ? 9.499 4.903 2.561 1.00 95.31 92 ILE A CA 1
ATOM 727 C C . ILE A 1 92 ? 10.780 4.750 3.375 1.00 95.31 92 ILE A C 1
ATOM 729 O O . ILE A 1 92 ? 11.683 4.019 2.959 1.00 95.31 92 ILE A O 1
ATOM 733 N N . ASN A 1 93 ? 10.825 5.348 4.567 1.00 96.12 93 ASN A N 1
ATOM 734 C CA . ASN A 1 93 ? 12.004 5.329 5.433 1.00 96.12 93 ASN A CA 1
ATOM 735 C C . ASN A 1 93 ? 12.375 3.923 5.936 1.00 96.12 93 ASN A C 1
ATOM 737 O O . ASN A 1 93 ? 13.516 3.706 6.334 1.00 96.12 93 ASN A O 1
ATOM 741 N N . ASN A 1 94 ? 11.439 2.968 5.910 1.00 95.19 94 ASN A N 1
ATOM 742 C CA . ASN A 1 94 ? 11.651 1.590 6.369 1.00 95.19 94 ASN A CA 1
ATOM 743 C C . ASN A 1 94 ? 11.690 0.563 5.221 1.00 95.19 94 ASN A C 1
ATOM 745 O O . ASN A 1 94 ? 11.689 -0.640 5.474 1.00 95.19 94 ASN A O 1
ATOM 749 N N . SER A 1 95 ? 11.700 1.014 3.964 1.00 91.50 95 SER A N 1
ATOM 750 C CA . SER A 1 95 ? 11.587 0.133 2.793 1.00 91.50 95 SER A CA 1
ATOM 751 C C . SER A 1 95 ? 12.917 -0.399 2.258 1.00 91.50 95 SER A C 1
ATOM 753 O O . SER A 1 95 ? 12.894 -1.345 1.472 1.00 91.50 95 SER A O 1
ATOM 755 N N . ASN A 1 96 ? 14.048 0.233 2.610 1.00 92.19 96 ASN A N 1
ATOM 756 C CA . ASN A 1 96 ? 15.362 0.021 1.977 1.00 92.19 96 ASN A CA 1
ATOM 757 C C . ASN A 1 96 ? 15.302 0.012 0.434 1.00 92.19 96 ASN A C 1
ATOM 759 O O . ASN A 1 96 ? 16.043 -0.710 -0.236 1.00 92.19 96 ASN A O 1
ATOM 763 N N . TRP A 1 97 ? 14.378 0.777 -0.152 1.00 90.50 97 TRP A N 1
ATOM 764 C CA . TRP A 1 97 ? 14.105 0.702 -1.579 1.00 90.50 97 TRP A CA 1
ATOM 765 C C . TRP A 1 97 ? 15.223 1.318 -2.428 1.00 90.50 97 TRP A C 1
ATOM 767 O O . TRP A 1 97 ? 15.809 2.347 -2.091 1.00 90.50 97 TRP A O 1
ATOM 777 N N . THR A 1 98 ? 15.472 0.696 -3.580 1.00 90.88 98 THR A N 1
ATOM 778 C CA . THR A 1 98 ? 16.350 1.205 -4.637 1.00 90.88 98 THR A CA 1
ATOM 779 C C . THR A 1 98 ? 15.636 1.106 -5.985 1.00 90.88 98 THR A C 1
ATOM 781 O O . THR A 1 98 ? 14.865 0.172 -6.230 1.00 90.88 98 THR A O 1
ATOM 784 N N . PHE A 1 99 ? 15.867 2.081 -6.864 1.00 86.69 99 PHE A N 1
ATOM 785 C CA . PHE A 1 99 ? 15.315 2.086 -8.219 1.00 86.69 99 PHE A CA 1
ATOM 786 C C . PHE A 1 99 ? 16.150 1.211 -9.159 1.00 86.69 99 PHE A C 1
ATOM 788 O O . PHE A 1 99 ? 17.360 1.077 -8.981 1.00 86.69 99 PHE A O 1
ATOM 795 N N . THR A 1 100 ? 15.521 0.660 -10.199 1.00 85.75 100 THR A N 1
ATOM 796 C CA . THR A 1 100 ? 16.236 -0.001 -11.310 1.00 85.75 100 THR A CA 1
ATOM 797 C C . THR A 1 100 ? 16.358 0.887 -12.542 1.00 85.75 100 THR A C 1
ATOM 799 O O . THR A 1 100 ? 17.297 0.726 -13.318 1.00 85.75 100 THR A O 1
ATOM 802 N N . GLN A 1 101 ? 15.454 1.858 -12.704 1.00 84.56 101 GLN A N 1
ATOM 803 C CA . GLN A 1 101 ? 15.523 2.880 -13.746 1.00 84.56 101 GLN A CA 1
ATOM 804 C C . GLN A 1 101 ? 14.765 4.150 -13.336 1.00 84.56 101 GLN A C 1
ATOM 806 O O . GLN A 1 101 ? 14.024 4.148 -12.356 1.00 84.56 101 GLN A O 1
AT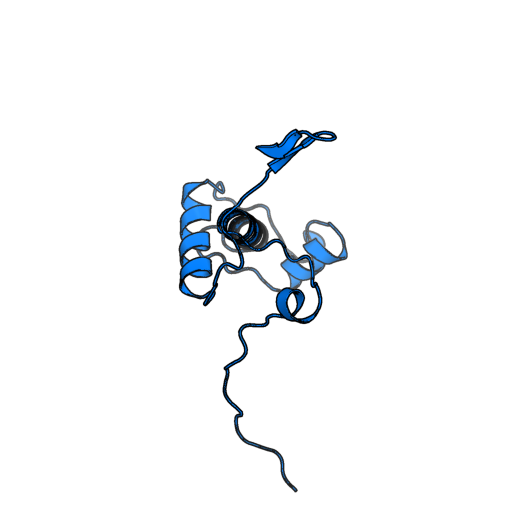OM 811 N N . ILE A 1 102 ? 14.980 5.233 -14.088 1.00 72.56 102 ILE A N 1
ATOM 812 C CA . ILE A 1 102 ? 14.436 6.577 -13.810 1.00 72.56 102 ILE A CA 1
ATOM 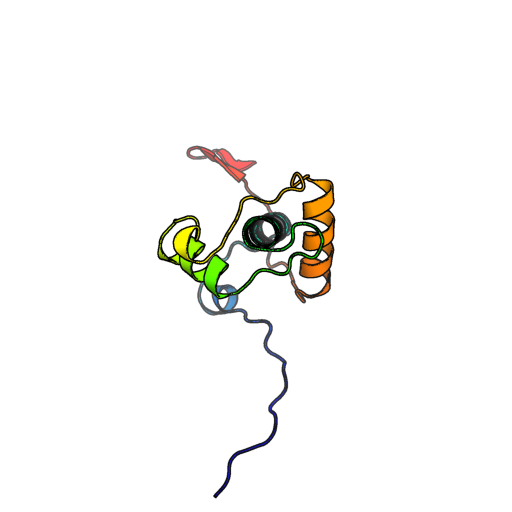813 C C . ILE A 1 102 ? 13.457 7.038 -14.913 1.00 72.56 102 ILE A C 1
ATOM 815 O O . ILE A 1 102 ? 12.770 8.033 -14.741 1.00 72.56 102 ILE A O 1
ATOM 819 N N . CYS A 1 103 ? 13.354 6.333 -16.046 1.00 74.00 103 CYS A N 1
ATOM 820 C CA . CYS A 1 103 ? 12.367 6.658 -17.086 1.00 74.00 103 CYS A CA 1
ATOM 821 C C . CYS A 1 103 ? 10.985 6.130 -16.679 1.00 74.00 103 CYS A C 1
ATOM 823 O O . CYS A 1 103 ? 10.809 4.918 -16.544 1.00 74.00 103 CYS A O 1
ATOM 825 N N . GLU A 1 104 ? 10.029 7.036 -16.465 1.00 68.00 104 GLU A N 1
ATOM 826 C CA . GLU A 1 104 ? 8.751 6.756 -15.803 1.00 68.00 104 GLU A CA 1
ATOM 827 C C . GLU A 1 104 ? 7.550 6.781 -16.753 1.00 68.00 104 GLU A C 1
ATOM 829 O O . GLU A 1 104 ? 6.505 7.324 -16.398 1.00 68.00 104 GLU A O 1
ATOM 834 N N . ASP A 1 105 ? 7.645 6.142 -17.915 1.00 78.94 105 ASP A N 1
ATOM 835 C CA . ASP A 1 105 ? 6.584 6.173 -18.923 1.00 78.94 105 ASP A CA 1
ATOM 836 C C . ASP A 1 105 ? 5.195 5.843 -18.337 1.00 78.94 105 ASP A C 1
ATOM 838 O O . ASP A 1 105 ? 4.944 4.749 -17.813 1.00 78.94 105 ASP A O 1
ATOM 842 N N . LEU A 1 106 ? 4.274 6.806 -18.390 1.00 80.75 106 LEU A N 1
ATOM 843 C CA . LEU A 1 106 ? 2.854 6.576 -18.126 1.00 80.75 106 LEU A CA 1
ATOM 844 C C . LEU A 1 106 ? 2.159 6.251 -19.442 1.00 80.75 106 LEU A C 1
ATOM 846 O O . LEU A 1 106 ? 2.074 7.091 -20.333 1.00 80.75 106 LEU A O 1
ATOM 850 N N . VAL A 1 107 ? 1.629 5.034 -19.560 1.00 87.31 107 VAL A N 1
ATOM 851 C CA . VAL A 1 107 ? 0.861 4.624 -20.741 1.00 87.31 107 VAL A CA 1
ATOM 852 C C . VAL A 1 107 ? -0.496 5.324 -20.716 1.00 87.31 107 VAL A C 1
ATOM 854 O O . VAL A 1 107 ? -1.359 4.992 -19.906 1.00 87.31 107 VAL A O 1
ATOM 857 N N . LEU A 1 108 ? -0.692 6.287 -21.615 1.00 87.56 108 LEU A N 1
ATOM 858 C CA . LEU A 1 108 ? -1.952 7.027 -21.757 1.00 87.56 108 LEU A CA 1
ATOM 859 C C . LEU A 1 108 ? -2.880 6.404 -22.809 1.00 87.56 108 LEU A C 1
ATOM 861 O O . LEU A 1 108 ? -4.066 6.722 -22.874 1.00 87.56 108 LEU A O 1
ATOM 865 N N . GLY A 1 109 ? -2.339 5.523 -23.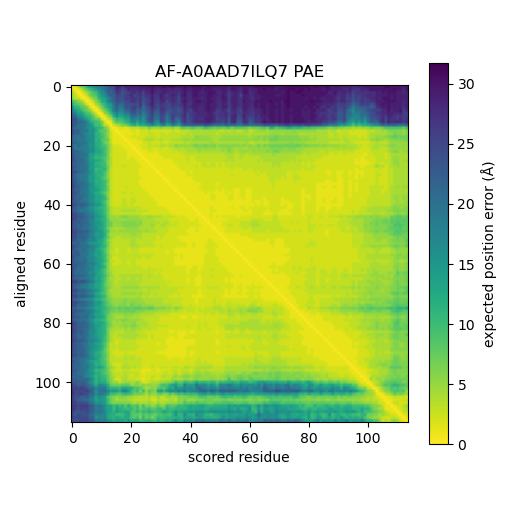649 1.00 84.75 109 GLY A N 1
ATOM 866 C CA . GLY A 1 109 ? -3.063 4.821 -24.698 1.00 84.75 109 GLY A CA 1
ATOM 867 C C . GLY A 1 109 ? -2.116 4.035 -25.608 1.00 84.75 109 GLY A C 1
ATOM 868 O O . GLY A 1 109 ? -0.905 4.011 -25.374 1.00 84.75 109 GLY A O 1
ATOM 869 N N . PRO A 1 110 ? -2.642 3.389 -26.662 1.00 89.31 110 PRO A N 1
ATOM 870 C CA . PRO A 1 110 ? -1.810 2.704 -27.644 1.00 89.31 110 PRO A CA 1
ATOM 871 C C . PRO A 1 110 ? -0.774 3.665 -28.247 1.00 89.31 110 PRO A C 1
ATOM 873 O O . PRO A 1 110 ? -1.144 4.670 -28.849 1.00 89.31 110 PRO A O 1
ATOM 876 N N . ASN A 1 111 ? 0.515 3.345 -28.100 1.00 85.31 111 ASN A N 1
ATOM 877 C CA . ASN A 1 111 ? 1.655 4.135 -28.595 1.00 85.31 111 ASN A CA 1
ATOM 878 C C . ASN A 1 111 ? 1.779 5.566 -28.028 1.00 85.31 111 ASN A C 1
ATOM 880 O O . ASN A 1 111 ? 2.421 6.405 -28.657 1.00 85.31 111 ASN A O 1
ATOM 884 N N . LEU A 1 112 ? 1.186 5.858 -26.865 1.00 83.19 112 LEU A N 1
ATOM 885 C CA . LEU A 1 112 ? 1.329 7.150 -26.190 1.00 83.19 112 LEU A CA 1
ATOM 886 C C . LEU A 1 112 ? 1.839 6.941 -24.762 1.00 83.19 112 LEU A C 1
ATOM 888 O O . LEU A 1 112 ? 1.094 6.469 -23.899 1.00 83.19 112 LEU A O 1
ATOM 892 N N . THR A 1 113 ? 3.094 7.319 -24.531 1.00 79.06 113 THR A N 1
ATOM 893 C CA . THR A 1 113 ? 3.700 7.421 -23.202 1.00 79.06 113 THR A CA 1
ATOM 894 C C . THR A 1 113 ? 4.142 8.858 -22.936 1.00 79.06 113 THR A C 1
ATOM 896 O O . THR A 1 113 ? 4.446 9.598 -23.875 1.00 79.06 113 THR A O 1
ATOM 899 N N . ILE A 1 114 ? 4.106 9.267 -21.667 1.00 67.50 114 ILE A N 1
ATOM 900 C CA . ILE A 1 114 ? 4.692 10.524 -21.172 1.00 67.50 114 ILE A CA 1
ATOM 901 C C . ILE A 1 114 ? 5.719 10.238 -20.092 1.00 67.50 114 ILE A C 1
ATOM 903 O O . ILE A 1 114 ? 5.513 9.224 -19.384 1.00 67.50 114 ILE A O 1
#

Organism: NCBI:txid1033252

Sequence (114 aa):
MQRPPDTLCTTDSPISLATNPNITNTPKEFLLRTRESSFYLTLMGNPITGVAPKKFVEIFFREERLPIAEGWKRPNTTITAESLNTIEDIIINNSNWTFTQICEDLVLGPNLTI

Radius of gyration: 18.03 Å; Cα contacts (8 Å, |Δi|>4): 100; chains: 1; bounding box: 40×47×46 Å

InterPro domains:
  IPR036851 Chloroperoxidase-like superfamily [G3DSA:1.10.489.10] (13-108)

Nearest PDB structures (foldseek):
  7znv-assembly1_A  TM=9.662E-01  e=6.632E-09  Marasmius rotula
  7o1z-assembly1_A  TM=8.946E-01  e=4.030E-04  Hypoxylon sp. EC38
  8iag-assembly1_B  TM=9.282E-01  e=7.563E-04  Daldinia caldariorum

Solvent-accessible surface area (backbone atoms only — not comparable to full-atom values): 7221 Å² total; per-residue (Å²): 140,82,88,88,85,84,86,68,99,78,70,82,82,50,61,60,74,75,71,37,96,84,67,86,44,23,69,64,55,50,52,50,55,39,48,55,49,26,48,55,20,24,64,46,33,38,52,83,77,42,55,43,54,65,71,38,50,50,38,34,74,76,64,76,38,82,39,50,96,78,68,54,64,82,66,90,64,83,84,43,73,70,46,36,49,59,40,28,53,54,50,59,78,70,54,85,76,79,69,82,50,80,84,70,68,44,77,80,50,93,97,38,69,87

pLDDT: mean 86.43, std 17.6, range [31.45, 98.56]